Protein AF-A0A0L0UKX6-F1 (afdb_monomer)

Organism: NCBI:txid1165861

Secondary structure (DSSP, 8-state):
-----SSPPPP-PPP-PPP--------SS---SHHHHHHHHHHHHHHH---HHHHHSS-EESS--HHHHHHHHHHHHTT-S-SSGGGSS-SEE---SHHHHHHHHHHHHHHHTT--TT-TT--SHHHHHHHTT--SSS---TT-HHHHHHHHHHHHHHHHHHHH-

Mean pre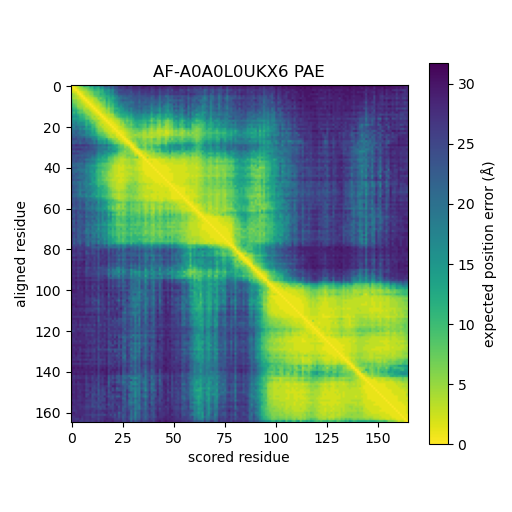dicted aligned error: 16.5 Å

pLDDT: mean 74.65, std 11.71, range [47.75, 90.94]

Sequence (165 aa):
MVNLRKNPPVIEPIEVKRPNITMLKLMIASDNSAQGMGEVFEGIMHQTGLTPAELFAPLRVFEGDLGTCMNLESLRNQRKPSGHIENSLSSIFTLLGASHILWNVAQAVYLLHYGNYLDSN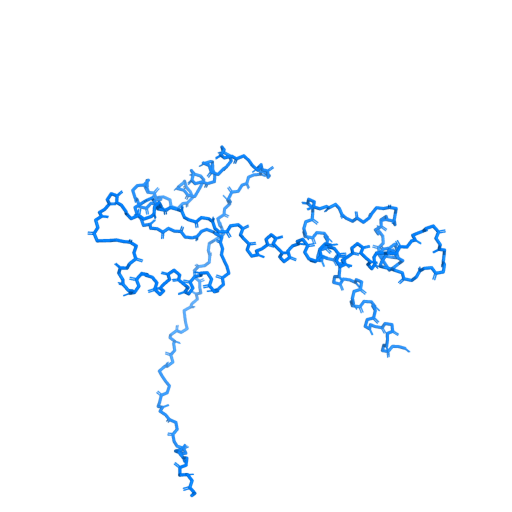DLGAWHTLHALGVPAEKPTTKKDFTLMLTNLTKSHEASILYCLL

InterPro domains:
  IPR046496 Domain of unknown function DUF6589 [PF20231] (6-164)

Radius of gyration: 23.87 Å; Cα contacts (8 Å, |Δi|>4): 101; chains: 1; bounding box: 51×65×58 Å

Foldseek 3Di:
DDDDDPDDPDDDDDPDDDDPDDDQDQDPDDDPDPVSNVVSLVSVCVVVVDDPCRQQQAQDEPDDDPVRVVVVVVCVVVVPVDPDRVRRPGSYDYDPDPCVVVLVVLVVVLVVQLWDPVDPPTPGLLVQVVVVVDHSPDDDDSVCPVVNVVSVVSSVVVVVVVVVD

Structure (mmCIF, N/CA/C/O backbone):
data_AF-A0A0L0UKX6-F1
#
_entry.id   AF-A0A0L0UKX6-F1
#
loop_
_atom_site.group_PDB
_atom_site.id
_atom_site.type_symbol
_atom_site.label_atom_id
_atom_site.label_alt_id
_atom_site.label_comp_id
_atom_site.label_asym_id
_atom_site.label_entity_id
_atom_site.label_seq_id
_atom_site.pdbx_PDB_ins_code
_atom_site.Cartn_x
_atom_site.Cartn_y
_atom_site.Cartn_z
_atom_site.occupancy
_atom_site.B_iso_or_equiv
_atom_site.auth_seq_id
_atom_site.auth_comp_id
_atom_site.auth_asym_id
_atom_site.auth_atom_id
_atom_site.pdbx_PDB_model_num
ATOM 1 N N . MET A 1 1 ? 3.041 -47.320 10.118 1.00 51.81 1 MET A N 1
ATOM 2 C CA . MET A 1 1 ? 2.342 -46.958 8.866 1.00 51.81 1 MET A CA 1
ATOM 3 C C . MET A 1 1 ? 1.108 -46.150 9.256 1.00 51.81 1 MET A C 1
ATOM 5 O O . MET A 1 1 ? 0.231 -46.699 9.907 1.00 51.81 1 MET A O 1
ATOM 9 N N . VAL A 1 2 ? 1.102 -44.833 9.019 1.00 56.09 2 VAL A N 1
ATOM 10 C CA . VAL A 1 2 ? 0.012 -43.941 9.464 1.00 56.09 2 VAL A CA 1
ATOM 11 C C . VAL A 1 2 ? -1.159 -44.065 8.490 1.00 56.09 2 VAL A C 1
ATOM 13 O O . VAL A 1 2 ? -0.984 -43.896 7.286 1.00 56.09 2 VAL A O 1
ATOM 16 N N . ASN A 1 3 ? -2.340 -44.403 9.004 1.00 72.06 3 ASN A N 1
ATOM 17 C CA . ASN A 1 3 ? -3.549 -44.595 8.206 1.00 72.06 3 ASN A CA 1
ATOM 18 C C . ASN A 1 3 ? -4.198 -43.225 7.944 1.00 72.06 3 ASN A C 1
ATOM 20 O O . ASN A 1 3 ? -4.845 -42.660 8.825 1.00 72.06 3 ASN A O 1
ATOM 24 N N . LEU A 1 4 ? -3.971 -42.653 6.760 1.00 70.75 4 LEU A N 1
ATOM 25 C CA . LEU A 1 4 ? -4.542 -41.358 6.383 1.00 70.75 4 LEU A CA 1
ATOM 26 C C . LEU A 1 4 ? -6.020 -41.519 6.004 1.00 70.75 4 LEU A C 1
ATOM 28 O O . LEU A 1 4 ? -6.381 -42.374 5.192 1.00 70.75 4 LEU A O 1
ATOM 32 N N . ARG A 1 5 ? -6.885 -40.683 6.591 1.00 79.31 5 ARG A N 1
ATOM 33 C CA . ARG A 1 5 ? -8.318 -40.636 6.265 1.00 79.31 5 ARG A CA 1
ATOM 34 C C . ARG A 1 5 ? -8.498 -40.248 4.793 1.00 79.31 5 ARG A C 1
ATOM 36 O O . ARG A 1 5 ? -8.063 -39.180 4.382 1.00 79.31 5 ARG A O 1
ATOM 43 N N . LYS A 1 6 ? -9.170 -41.112 4.024 1.00 84.25 6 LYS A N 1
ATOM 44 C CA . LYS A 1 6 ? -9.453 -40.916 2.586 1.00 84.25 6 LYS A CA 1
ATOM 45 C C . LYS A 1 6 ? -10.735 -40.131 2.300 1.00 84.25 6 LYS A C 1
ATOM 47 O O . LYS A 1 6 ? -10.939 -39.703 1.173 1.00 84.25 6 LYS A O 1
ATOM 52 N N . ASN A 1 7 ? -11.575 -39.944 3.317 1.00 84.31 7 ASN A N 1
ATOM 53 C CA . ASN A 1 7 ? -12.838 -39.225 3.201 1.00 84.31 7 ASN A CA 1
ATOM 54 C C . ASN A 1 7 ? -12.711 -37.906 3.969 1.00 84.31 7 ASN A C 1
ATOM 56 O O . ASN A 1 7 ? -12.715 -37.940 5.207 1.00 84.31 7 ASN A O 1
ATOM 60 N N . PRO A 1 8 ? -12.535 -36.768 3.277 1.00 79.31 8 PRO A N 1
ATOM 61 C CA . PRO A 1 8 ? -12.534 -35.472 3.934 1.00 79.31 8 PRO A CA 1
ATOM 62 C C . PRO A 1 8 ? -13.917 -35.195 4.553 1.00 79.31 8 PRO A C 1
ATOM 64 O O . PRO A 1 8 ? -14.924 -35.724 4.072 1.00 79.31 8 PRO A O 1
ATOM 67 N N . PRO A 1 9 ? -13.987 -34.401 5.634 1.00 82.56 9 PRO A N 1
ATOM 68 C CA . PRO A 1 9 ? -15.263 -33.927 6.155 1.00 82.56 9 PRO A CA 1
ATOM 69 C C . PRO A 1 9 ? -16.016 -33.130 5.082 1.00 82.56 9 PRO A C 1
ATOM 71 O O . PRO A 1 9 ? -15.403 -32.499 4.219 1.00 82.56 9 PRO A O 1
ATOM 74 N N . VAL A 1 10 ? -17.348 -33.174 5.140 1.00 83.19 10 VAL A N 1
ATOM 75 C CA . VAL A 1 10 ? -18.216 -32.397 4.247 1.00 83.19 10 VAL A CA 1
ATOM 76 C C . VAL A 1 10 ? -17.892 -30.914 4.426 1.00 83.19 10 VAL A C 1
ATOM 78 O O . VAL A 1 10 ? -17.899 -30.409 5.547 1.00 83.19 10 VAL A O 1
ATOM 81 N N . ILE A 1 11 ? -17.568 -30.238 3.323 1.00 81.12 11 ILE A N 1
ATOM 82 C CA . ILE A 1 11 ? -17.306 -28.799 3.311 1.00 81.12 11 ILE A CA 1
ATOM 83 C C . ILE A 1 11 ? -18.657 -28.095 3.341 1.00 81.12 11 ILE A C 1
ATOM 85 O O . ILE A 1 11 ? -19.494 -28.356 2.479 1.00 81.12 11 ILE A O 1
ATOM 89 N N . GLU A 1 12 ? -18.857 -27.211 4.311 1.00 83.69 12 GLU A N 1
ATOM 90 C CA . GLU A 1 12 ? -20.010 -26.317 4.353 1.00 83.69 12 GLU A CA 1
ATOM 91 C C . GLU A 1 12 ? -19.748 -25.156 3.375 1.00 83.69 12 GLU A C 1
ATOM 93 O O . GLU A 1 12 ? -18.848 -24.344 3.617 1.00 83.69 12 GLU A O 1
ATOM 98 N N . PRO A 1 13 ? -20.427 -25.096 2.214 1.00 76.56 13 PRO A N 1
ATOM 99 C CA . PRO A 1 13 ? -20.140 -24.078 1.216 1.00 76.56 13 PRO A CA 1
ATOM 100 C C . PRO A 1 13 ? -20.621 -22.720 1.722 1.00 76.56 13 PRO A C 1
ATOM 102 O O . PRO A 1 13 ? -21.766 -22.576 2.149 1.00 76.56 13 PRO A O 1
ATOM 105 N N . ILE A 1 14 ? -19.760 -21.709 1.638 1.00 79.62 14 ILE A N 1
ATOM 106 C CA . ILE A 1 14 ? -20.148 -20.331 1.938 1.00 79.62 14 ILE A CA 1
ATOM 107 C C . ILE A 1 14 ? -21.182 -19.888 0.896 1.00 79.62 14 ILE A C 1
ATOM 109 O O . ILE A 1 14 ? -20.964 -20.032 -0.308 1.00 79.62 14 ILE A O 1
ATOM 113 N N . GLU A 1 15 ? -22.305 -19.340 1.359 1.00 83.88 15 GLU A N 1
ATOM 114 C CA . GLU A 1 15 ? -23.347 -18.792 0.491 1.00 83.88 15 GLU A CA 1
ATOM 115 C C . GLU A 1 15 ? -22.763 -17.674 -0.391 1.00 83.88 15 GLU A C 1
ATOM 117 O O . GLU A 1 15 ? -22.264 -16.661 0.107 1.00 83.88 15 GLU A O 1
ATOM 122 N N . VAL A 1 16 ? -22.819 -17.852 -1.714 1.00 77.94 16 VAL A N 1
ATOM 123 C CA . VAL A 1 16 ? -22.292 -16.873 -2.671 1.00 77.94 16 VAL A CA 1
ATOM 124 C C . VAL A 1 16 ? -23.237 -15.676 -2.730 1.00 77.94 16 VAL A C 1
ATOM 126 O O . VAL A 1 16 ? -24.240 -15.685 -3.442 1.00 77.94 16 VAL A O 1
ATOM 129 N N . LYS A 1 17 ? -22.912 -14.620 -1.983 1.00 86.19 17 LYS A N 1
ATOM 130 C CA . LYS A 1 17 ? -23.614 -13.332 -2.045 1.00 86.19 17 LYS A CA 1
ATOM 131 C C . LYS A 1 17 ? -22.848 -12.370 -2.935 1.00 86.19 17 LYS A C 1
ATOM 133 O O . LYS A 1 17 ? -21.623 -12.287 -2.859 1.00 86.19 17 LYS A O 1
ATOM 138 N N . ARG A 1 18 ? -23.570 -11.601 -3.758 1.00 77.25 18 ARG A N 1
ATOM 139 C CA . ARG A 1 18 ? -22.968 -10.458 -4.453 1.00 77.25 18 ARG A CA 1
ATOM 140 C C . ARG A 1 18 ? -22.391 -9.519 -3.382 1.00 77.25 18 ARG A C 1
ATOM 142 O O . ARG A 1 18 ? -23.144 -9.113 -2.495 1.00 77.25 18 ARG A O 1
ATOM 149 N N . PRO A 1 19 ? -21.097 -9.170 -3.443 1.00 61.59 19 PRO A N 1
ATOM 150 C CA . PRO A 1 19 ? -20.511 -8.281 -2.456 1.00 61.59 19 PRO A CA 1
ATOM 151 C C . PRO A 1 19 ? -21.146 -6.892 -2.583 1.00 61.59 19 PRO A C 1
ATOM 153 O O . PRO A 1 19 ? -21.268 -6.351 -3.684 1.00 61.59 19 PRO A O 1
ATOM 156 N N . ASN A 1 20 ? -21.563 -6.324 -1.453 1.00 65.69 20 ASN A N 1
ATOM 157 C CA . ASN A 1 20 ? -22.009 -4.938 -1.386 1.00 65.69 20 ASN A CA 1
ATOM 158 C C . ASN A 1 20 ? -20.778 -4.042 -1.209 1.00 65.69 20 ASN A C 1
ATOM 160 O O . ASN A 1 20 ? -20.313 -3.824 -0.092 1.00 65.69 20 ASN A O 1
ATOM 164 N N . ILE A 1 21 ? -20.208 -3.600 -2.328 1.00 62.12 21 ILE A N 1
ATOM 165 C CA . ILE A 1 21 ? -19.003 -2.772 -2.353 1.00 62.12 21 ILE A CA 1
ATOM 166 C C . ILE A 1 21 ? -19.437 -1.315 -2.475 1.00 62.12 21 ILE A C 1
ATOM 168 O O . ILE A 1 21 ? -20.111 -0.942 -3.431 1.00 62.12 21 ILE A O 1
ATOM 172 N N . THR A 1 22 ? -19.029 -0.487 -1.519 1.00 63.41 22 THR A N 1
ATOM 173 C CA . THR A 1 22 ? -19.202 0.968 -1.568 1.00 63.41 22 THR A CA 1
ATOM 174 C C . THR A 1 22 ? -17.829 1.614 -1.467 1.00 63.41 22 THR A C 1
ATOM 176 O O . THR A 1 22 ? -17.055 1.287 -0.569 1.00 63.41 22 THR A O 1
ATOM 179 N N . MET A 1 23 ? -17.517 2.517 -2.395 1.00 70.31 23 MET A N 1
ATOM 180 C CA . MET A 1 23 ? -16.268 3.278 -2.379 1.00 70.31 23 MET A CA 1
ATOM 181 C C . MET A 1 23 ? -16.479 4.556 -1.572 1.00 70.31 23 MET A C 1
ATOM 183 O O . MET A 1 23 ? -17.287 5.399 -1.956 1.00 70.31 23 MET A O 1
ATOM 187 N N . LEU A 1 24 ? -15.757 4.696 -0.461 1.00 69.25 24 LEU A N 1
ATOM 188 C CA . LEU A 1 24 ? -15.782 5.910 0.351 1.00 69.25 24 LEU A CA 1
ATOM 189 C C . LEU A 1 24 ? -14.773 6.916 -0.195 1.00 69.25 24 LEU A C 1
ATOM 191 O O . LEU A 1 24 ? -13.594 6.607 -0.373 1.00 69.25 24 LEU A O 1
ATOM 195 N N . LYS A 1 25 ? -15.225 8.145 -0.430 1.00 72.00 25 LYS A N 1
ATOM 196 C CA . LYS A 1 25 ? -14.345 9.257 -0.773 1.00 72.00 25 LYS A CA 1
ATOM 197 C C . LYS A 1 25 ? -13.718 9.795 0.510 1.00 72.00 25 LYS A C 1
ATOM 199 O O . LYS A 1 25 ? -14.376 10.515 1.253 1.00 72.00 25 LYS A O 1
ATOM 204 N N . LEU A 1 26 ? -12.469 9.420 0.778 1.00 68.25 26 LEU A N 1
ATOM 205 C CA . LEU A 1 26 ? -11.789 9.788 2.024 1.00 68.25 26 LEU A CA 1
ATOM 206 C C . LEU A 1 26 ? -11.212 11.209 1.987 1.00 68.25 26 LEU A C 1
ATOM 208 O O . LEU A 1 26 ? -11.302 11.918 2.977 1.00 68.25 26 LEU A O 1
ATOM 212 N N . MET A 1 27 ? -10.658 11.649 0.852 1.00 66.06 27 MET A N 1
ATOM 213 C CA . MET A 1 27 ? -10.027 12.970 0.717 1.00 66.06 27 MET A CA 1
ATOM 214 C C . MET A 1 27 ? -10.295 13.583 -0.662 1.00 66.06 27 MET A C 1
ATOM 216 O O . MET A 1 27 ? -10.557 12.870 -1.634 1.00 66.06 27 MET A O 1
ATOM 220 N N . ILE A 1 28 ? -10.220 14.915 -0.753 1.00 64.69 28 ILE A N 1
ATOM 221 C CA . ILE A 1 28 ? -10.239 15.659 -2.028 1.00 64.69 28 ILE A CA 1
ATOM 222 C C . ILE A 1 28 ? -8.808 15.948 -2.506 1.00 64.69 28 ILE A C 1
ATOM 224 O O . ILE A 1 28 ? -8.529 15.829 -3.697 1.00 64.69 28 ILE A O 1
ATOM 228 N N . ALA A 1 29 ? -7.903 16.282 -1.584 1.00 61.84 29 ALA A N 1
ATOM 229 C CA . ALA A 1 29 ? -6.481 16.506 -1.829 1.00 61.84 29 ALA A CA 1
ATOM 230 C C . ALA A 1 29 ? -5.666 15.941 -0.657 1.00 61.84 29 ALA A C 1
ATOM 232 O O . ALA A 1 29 ? -6.150 15.933 0.471 1.00 61.84 29 ALA A O 1
ATOM 233 N N . SER A 1 30 ? -4.450 15.455 -0.922 1.00 56.72 30 SER A N 1
ATOM 234 C CA . SER A 1 30 ? -3.575 14.895 0.115 1.00 56.72 30 SER A CA 1
ATOM 235 C C . SER A 1 30 ? -3.017 16.008 1.000 1.00 56.72 30 SER A C 1
ATOM 237 O O . SER A 1 30 ? -2.269 16.860 0.525 1.00 56.72 30 SER A O 1
ATOM 239 N N . ASP A 1 31 ? -3.317 15.941 2.290 1.00 61.78 31 ASP A N 1
ATOM 240 C CA . ASP A 1 31 ? -2.680 16.728 3.339 1.00 61.78 31 ASP A CA 1
ATOM 241 C C . ASP A 1 31 ? -2.227 15.768 4.448 1.00 61.78 31 ASP A C 1
ATOM 243 O O . ASP A 1 31 ? -2.975 14.882 4.854 1.00 61.78 31 ASP A O 1
ATOM 247 N N . ASN A 1 32 ? -0.988 15.919 4.914 1.00 64.25 32 ASN A N 1
ATOM 248 C CA . ASN A 1 32 ? -0.402 15.076 5.963 1.00 64.25 32 ASN A CA 1
ATOM 249 C C . ASN A 1 32 ? -0.619 15.686 7.360 1.00 64.25 32 ASN A C 1
ATOM 251 O O . ASN A 1 32 ? 0.158 15.430 8.284 1.00 64.25 32 ASN A O 1
ATOM 255 N N . SER A 1 33 ? -1.627 16.546 7.506 1.00 67.81 33 SER A N 1
ATOM 256 C CA . SER A 1 33 ? -1.956 17.212 8.758 1.00 67.81 33 SER A CA 1
ATOM 257 C C . SER A 1 33 ? -2.932 16.390 9.603 1.00 67.81 33 SER A C 1
ATOM 259 O O . SER A 1 33 ? -3.766 15.634 9.102 1.00 67.81 33 SER A O 1
ATOM 261 N N . ALA A 1 34 ? -2.869 16.584 10.922 1.00 62.62 34 ALA A N 1
ATOM 262 C CA . ALA A 1 34 ? -3.862 16.029 11.840 1.00 62.62 34 ALA A CA 1
ATOM 263 C C . ALA A 1 34 ? -5.276 16.586 11.574 1.00 62.62 34 ALA A C 1
ATOM 265 O O . ALA A 1 34 ? -6.264 15.906 11.844 1.00 62.62 34 ALA A O 1
ATOM 266 N N . GLN A 1 35 ? -5.371 17.796 11.012 1.00 70.69 35 GLN A N 1
ATOM 267 C CA . GLN A 1 35 ? -6.634 18.411 10.608 1.00 70.69 35 GLN A CA 1
ATOM 268 C C . GLN A 1 35 ? -7.280 17.648 9.441 1.00 70.69 35 GLN A C 1
ATOM 270 O O . GLN A 1 35 ? -8.471 17.347 9.504 1.00 70.69 35 GLN A O 1
ATOM 275 N N . GLY A 1 36 ? -6.489 17.230 8.446 1.00 72.62 36 GLY A N 1
ATOM 276 C CA . GLY A 1 36 ? -6.973 16.440 7.309 1.00 72.62 36 GLY A CA 1
ATOM 277 C C . GLY A 1 36 ? -7.596 15.100 7.717 1.00 72.62 36 GLY A C 1
ATOM 278 O O . GLY A 1 36 ? -8.573 14.663 7.117 1.00 72.62 36 GLY A O 1
ATOM 279 N N . MET A 1 37 ? -7.109 14.471 8.792 1.00 73.38 37 MET A N 1
ATOM 280 C CA . MET A 1 37 ? -7.726 13.249 9.329 1.00 73.38 37 MET A CA 1
ATOM 281 C C . MET A 1 37 ? -9.108 13.497 9.949 1.00 73.38 37 MET A C 1
ATOM 283 O O . MET A 1 37 ? -9.990 12.648 9.826 1.00 73.38 37 MET A O 1
ATOM 287 N N . GLY A 1 38 ? -9.320 14.653 10.585 1.00 77.94 38 GLY A N 1
ATOM 288 C CA . GLY A 1 38 ? -10.641 15.047 11.083 1.00 77.94 38 GLY A CA 1
ATOM 289 C C . GLY A 1 38 ? -11.658 15.178 9.948 1.00 77.94 38 GLY A C 1
ATOM 290 O O . GLY A 1 38 ? -12.745 14.607 10.021 1.00 77.94 38 GLY A O 1
ATOM 291 N N . GLU A 1 39 ? -11.258 15.831 8.856 1.00 80.50 39 GLU A N 1
ATOM 292 C CA . GLU A 1 39 ? -12.080 16.008 7.650 1.00 80.50 39 GLU A CA 1
ATOM 293 C C . GLU A 1 39 ? -12.419 14.667 6.973 1.00 80.50 39 GLU A C 1
ATOM 295 O O . GLU A 1 39 ? -13.544 14.469 6.507 1.00 80.50 39 GLU A O 1
ATOM 300 N N . VAL A 1 40 ? -11.486 13.705 6.974 1.00 81.50 40 VAL A N 1
ATOM 301 C CA . VAL A 1 40 ? -11.735 12.329 6.503 1.00 81.50 40 VAL A CA 1
ATOM 302 C C . VAL A 1 40 ? -12.846 11.666 7.322 1.00 81.50 40 VAL A C 1
ATOM 304 O O . VAL A 1 40 ? -13.762 11.068 6.751 1.00 81.50 40 VAL A O 1
ATOM 307 N N . PHE A 1 41 ? -12.796 11.764 8.655 1.00 84.00 41 PHE A N 1
ATOM 308 C CA . PHE A 1 41 ? -13.811 11.157 9.520 1.00 84.00 41 PHE A CA 1
ATOM 309 C C . PHE A 1 41 ? -15.178 11.822 9.363 1.00 84.00 41 PHE A C 1
ATOM 311 O O . PHE A 1 41 ? -16.185 11.116 9.278 1.00 84.00 41 PHE A O 1
ATOM 318 N N . GLU A 1 42 ? -15.226 13.148 9.245 1.00 85.88 42 GLU A N 1
ATOM 319 C CA . GLU A 1 42 ? -16.459 13.870 8.917 1.00 85.88 42 GLU A CA 1
ATOM 320 C C . GLU A 1 42 ? -17.027 13.439 7.560 1.00 85.88 42 GLU A C 1
ATOM 322 O O . GLU A 1 42 ? -18.222 13.150 7.449 1.00 85.88 42 GLU A O 1
ATOM 327 N N . GLY A 1 43 ? -16.171 13.292 6.547 1.00 85.56 43 GLY A N 1
ATOM 328 C CA . GLY A 1 43 ? -16.553 12.792 5.229 1.00 85.56 43 GLY A CA 1
ATOM 329 C C . GLY A 1 43 ? -17.121 11.372 5.268 1.00 85.56 43 GLY A C 1
ATOM 330 O O . GLY A 1 43 ? -18.102 11.086 4.575 1.00 85.56 43 GLY A O 1
ATOM 331 N N . ILE A 1 44 ? -16.553 10.481 6.087 1.00 86.56 44 ILE A N 1
ATOM 332 C CA . ILE A 1 44 ? -17.079 9.124 6.293 1.00 86.56 44 ILE A CA 1
ATOM 333 C C . ILE A 1 44 ? -18.453 9.181 6.957 1.00 86.56 44 ILE A C 1
ATOM 335 O O . ILE A 1 44 ? -19.374 8.526 6.466 1.00 86.56 44 ILE A O 1
ATOM 339 N N . MET A 1 45 ? -18.621 9.955 8.035 1.00 88.69 45 MET A N 1
ATOM 340 C CA . MET A 1 45 ? -19.922 10.102 8.704 1.00 88.69 45 MET A CA 1
ATOM 341 C C . MET A 1 45 ? -20.983 10.614 7.729 1.00 88.69 45 MET A C 1
ATOM 343 O O . MET A 1 45 ? -22.061 10.033 7.639 1.00 88.69 45 MET A O 1
ATOM 347 N N . HIS A 1 46 ? -20.654 11.626 6.921 1.00 89.00 46 HIS A N 1
ATOM 348 C CA . HIS A 1 46 ? -21.577 12.183 5.935 1.00 89.00 46 HIS A CA 1
ATOM 349 C C . HIS A 1 46 ? -21.991 11.167 4.859 1.00 89.00 46 HIS A C 1
ATOM 351 O O . HIS A 1 46 ? -23.161 11.091 4.495 1.00 89.00 46 HIS A O 1
ATOM 357 N N . GLN A 1 47 ? -21.048 10.358 4.366 1.00 86.62 47 GLN A N 1
ATOM 358 C CA . GLN A 1 47 ? -21.315 9.364 3.318 1.00 86.62 47 GLN A CA 1
ATOM 359 C C . GLN A 1 47 ? -22.039 8.116 3.831 1.00 86.62 47 GLN A C 1
ATOM 361 O O . GLN A 1 47 ? -22.777 7.483 3.081 1.00 86.62 47 GLN A O 1
ATOM 366 N N . TH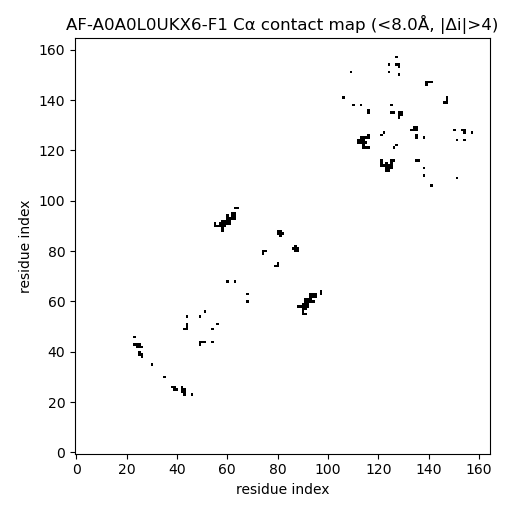R A 1 48 ? -21.810 7.739 5.088 1.00 86.44 48 THR A N 1
ATOM 367 C CA . THR A 1 48 ? -22.369 6.516 5.684 1.00 86.44 48 THR A CA 1
ATOM 368 C C . THR A 1 48 ? -23.636 6.766 6.497 1.00 86.44 48 THR A C 1
ATOM 370 O O . THR A 1 48 ? -24.357 5.817 6.795 1.00 86.44 48 THR A O 1
ATOM 373 N N . GLY A 1 49 ? -23.906 8.021 6.866 1.00 89.88 49 GLY A N 1
ATOM 374 C CA . GLY A 1 49 ? -24.973 8.387 7.794 1.00 89.88 49 GLY A CA 1
ATOM 375 C C . GLY A 1 49 ? -24.693 7.993 9.248 1.00 89.88 49 GLY A C 1
ATOM 376 O O . GLY A 1 49 ? -25.601 8.073 10.070 1.00 89.88 49 GLY A O 1
ATOM 377 N N . LEU A 1 50 ? -23.467 7.560 9.572 1.00 87.94 50 LEU A N 1
ATOM 378 C CA . LEU A 1 50 ? -23.092 7.172 10.931 1.00 87.94 50 LEU A CA 1
ATOM 379 C C . LEU A 1 50 ? -23.037 8.393 11.850 1.00 87.94 50 LEU A C 1
ATOM 381 O O . LEU A 1 50 ? -22.459 9.429 11.516 1.00 87.94 50 LEU A O 1
ATOM 385 N N . THR A 1 51 ? -23.574 8.237 13.052 1.00 89.31 51 THR A N 1
ATOM 386 C CA . THR A 1 51 ? -23.402 9.195 14.141 1.00 89.31 51 THR A CA 1
ATOM 387 C C . THR A 1 51 ? -21.973 9.138 14.703 1.00 89.31 51 THR A C 1
ATOM 389 O O . THR A 1 51 ? -21.292 8.112 14.582 1.00 89.31 51 THR A O 1
ATOM 392 N N . PRO A 1 52 ? -21.510 10.190 15.405 1.00 83.56 52 PRO A N 1
ATOM 393 C CA . PRO A 1 52 ? -20.211 10.163 16.075 1.00 83.56 52 PRO A CA 1
ATOM 394 C C . PRO A 1 52 ? -20.075 8.986 17.048 1.00 83.56 52 PRO A C 1
ATOM 396 O O . PRO A 1 52 ? -19.032 8.343 17.099 1.00 83.56 52 PRO A O 1
ATOM 399 N N . ALA A 1 53 ? -21.138 8.651 17.783 1.00 82.25 53 ALA A N 1
ATOM 400 C CA . ALA A 1 53 ? -21.123 7.510 18.691 1.00 82.25 53 ALA A CA 1
ATOM 401 C C . ALA A 1 53 ? -20.923 6.186 17.935 1.00 82.25 53 ALA A C 1
ATOM 403 O O . ALA A 1 53 ? -20.112 5.363 18.344 1.00 82.25 53 ALA A O 1
ATOM 404 N N . GLU A 1 54 ? -21.594 5.985 16.802 1.00 82.12 54 GLU A N 1
ATOM 405 C CA . GLU A 1 54 ? -21.428 4.763 16.006 1.00 82.12 54 GLU A CA 1
ATOM 406 C C . GLU A 1 54 ? -20.039 4.665 15.365 1.00 82.12 54 GLU A C 1
ATOM 408 O O . GLU A 1 54 ? -19.486 3.566 15.240 1.00 82.12 54 GLU A O 1
ATOM 413 N N . LEU A 1 55 ? -19.449 5.795 14.967 1.00 81.75 55 LEU A N 1
ATOM 414 C CA . LEU A 1 55 ? -18.110 5.813 14.388 1.00 81.75 55 LEU A CA 1
ATOM 415 C C . LEU A 1 55 ? -17.021 5.615 15.454 1.00 81.75 55 LEU A C 1
ATOM 417 O O . LEU A 1 55 ? -16.153 4.763 15.260 1.00 81.75 55 LEU A O 1
ATOM 421 N N . PHE A 1 56 ? -17.088 6.351 16.566 1.00 79.69 56 PHE A N 1
ATOM 422 C CA . PHE A 1 56 ? -16.022 6.462 17.568 1.00 79.69 56 PHE A CA 1
ATOM 423 C C . PHE A 1 56 ? -16.223 5.610 18.831 1.00 79.69 56 PHE A C 1
ATOM 425 O O . PHE A 1 56 ? -15.341 5.610 19.681 1.00 79.69 56 PHE A O 1
ATOM 432 N N . ALA A 1 57 ? -17.338 4.899 19.021 1.00 72.12 57 ALA A N 1
ATOM 433 C CA . ALA A 1 57 ? -17.460 3.955 20.140 1.00 72.12 57 ALA A CA 1
ATOM 434 C C . ALA A 1 57 ? -16.636 2.662 19.947 1.00 72.12 57 ALA A C 1
ATOM 436 O O . ALA A 1 57 ? -15.980 2.236 20.900 1.00 72.12 57 ALA A O 1
ATOM 437 N N . PRO A 1 58 ? -16.629 2.006 18.767 1.00 71.62 58 PRO A N 1
ATOM 438 C CA . PRO A 1 58 ? -15.796 0.825 18.556 1.00 71.62 58 PRO A CA 1
ATOM 439 C C . PRO A 1 58 ? -14.357 1.203 18.17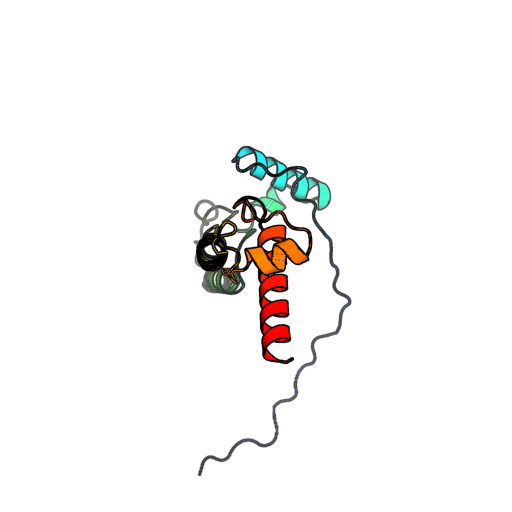8 1.00 71.62 58 PRO A C 1
ATOM 441 O O . PRO A 1 58 ? -14.143 2.150 17.431 1.00 71.62 58 PRO A O 1
ATOM 444 N N . LEU A 1 59 ? -13.375 0.399 18.611 1.00 72.00 59 LEU A N 1
ATOM 445 C CA . LEU A 1 59 ? -11.988 0.491 18.138 1.00 72.00 59 LEU A CA 1
ATOM 446 C C . LEU A 1 59 ? -11.902 0.111 16.656 1.00 72.00 59 LEU A C 1
ATOM 448 O O . LEU A 1 59 ? -12.115 -1.055 16.326 1.00 72.00 59 LEU A O 1
ATOM 452 N N . ARG A 1 60 ? -11.583 1.050 15.764 1.00 71.50 60 ARG A N 1
ATOM 453 C CA . ARG A 1 60 ? -11.457 0.821 14.315 1.00 71.50 60 ARG A CA 1
ATOM 454 C C . ARG A 1 60 ? -10.004 0.917 13.851 1.00 71.50 60 ARG A C 1
ATOM 456 O O . ARG A 1 60 ? -9.252 1.773 14.312 1.00 71.50 60 ARG A O 1
ATOM 463 N N . VAL A 1 61 ? -9.644 0.056 12.899 1.00 73.38 61 VAL A N 1
ATOM 464 C CA . VAL A 1 61 ? -8.373 0.115 12.163 1.00 73.38 61 VAL A CA 1
ATOM 465 C C . VAL A 1 61 ? -8.675 0.619 10.760 1.00 73.38 61 VAL A C 1
ATOM 467 O O . VAL A 1 61 ? -9.451 0.000 10.037 1.00 73.38 61 VAL A O 1
ATOM 470 N N . PHE A 1 62 ? -8.095 1.764 10.410 1.00 70.69 62 PHE A N 1
ATOM 471 C CA . PHE A 1 62 ? -8.259 2.398 9.096 1.00 70.69 62 PHE A CA 1
ATOM 472 C C . PHE A 1 62 ? -7.095 2.109 8.147 1.00 70.69 62 PHE A C 1
ATOM 474 O O . PHE A 1 62 ? -7.271 2.141 6.934 1.00 70.69 62 PHE A O 1
ATOM 481 N N . GLU A 1 63 ? -5.928 1.783 8.698 1.00 70.50 63 GLU A N 1
ATOM 482 C CA . GLU A 1 63 ? -4.751 1.378 7.943 1.00 70.50 63 GLU A CA 1
ATOM 483 C C . GLU A 1 63 ? -4.078 0.217 8.676 1.00 70.50 63 GLU A C 1
ATOM 485 O O . GLU A 1 63 ? -3.781 0.306 9.870 1.00 70.50 63 GLU A O 1
ATOM 490 N N . GLY A 1 64 ? -3.891 -0.889 7.963 1.00 66.81 64 GLY A N 1
ATOM 491 C CA . GLY A 1 64 ? -3.305 -2.115 8.481 1.00 66.81 64 GLY A CA 1
ATOM 492 C C . GLY A 1 64 ? -3.306 -3.199 7.410 1.00 66.81 64 GLY A C 1
ATOM 493 O O . GLY A 1 64 ? -4.178 -3.232 6.543 1.00 66.81 64 GLY A O 1
ATOM 494 N N . ASP A 1 65 ? -2.314 -4.079 7.455 1.00 67.56 65 ASP A N 1
ATOM 495 C CA . ASP A 1 65 ? -2.303 -5.292 6.641 1.00 67.56 65 ASP A CA 1
ATOM 496 C C . ASP A 1 65 ? -3.139 -6.409 7.295 1.00 67.56 65 ASP A C 1
ATOM 498 O O . ASP A 1 65 ? -3.681 -6.267 8.396 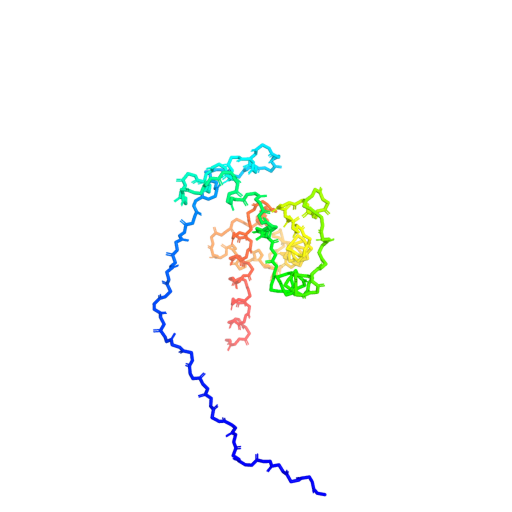1.00 67.56 65 ASP A O 1
ATOM 502 N N . LEU A 1 66 ? -3.243 -7.557 6.619 1.00 63.06 66 LEU A N 1
ATOM 503 C CA . LEU A 1 66 ? -3.969 -8.712 7.150 1.00 63.06 66 LEU A CA 1
ATOM 504 C C . LEU A 1 66 ? -3.439 -9.138 8.532 1.00 63.06 66 LEU A C 1
ATOM 506 O O . LEU A 1 66 ? -4.232 -9.468 9.411 1.00 63.06 66 LEU A O 1
ATOM 510 N N . GLY A 1 67 ? -2.122 -9.091 8.752 1.00 67.88 67 GLY A N 1
ATOM 511 C CA . GLY A 1 67 ? -1.511 -9.422 10.043 1.00 67.88 67 GLY A CA 1
ATOM 512 C C . GLY A 1 67 ? -1.946 -8.472 11.160 1.00 67.88 67 GLY A C 1
ATOM 513 O O . GLY A 1 67 ? -2.252 -8.908 12.269 1.00 67.88 67 GLY A O 1
ATOM 514 N N . THR A 1 68 ? -2.062 -7.184 10.847 1.00 70.31 68 THR A N 1
ATOM 515 C CA . THR A 1 68 ? -2.569 -6.147 11.751 1.00 70.31 68 THR A CA 1
ATOM 516 C C . THR A 1 68 ? -4.011 -6.432 12.162 1.00 70.31 68 THR A C 1
ATOM 518 O O . THR A 1 68 ? -4.321 -6.444 13.356 1.00 70.31 68 THR A O 1
ATOM 521 N N . CYS A 1 69 ? -4.876 -6.745 11.194 1.00 67.81 69 CYS A N 1
ATOM 522 C CA . CYS A 1 69 ? -6.262 -7.126 11.460 1.00 67.81 69 CYS A CA 1
ATOM 523 C C . CYS A 1 69 ? -6.346 -8.392 12.327 1.00 67.81 69 CYS A C 1
ATOM 525 O O . CYS A 1 69 ? -7.087 -8.412 13.307 1.00 67.81 69 CYS A O 1
ATOM 527 N N . MET A 1 70 ? -5.544 -9.419 12.027 1.00 69.25 70 MET A N 1
ATOM 528 C CA . MET A 1 70 ? -5.520 -10.674 12.790 1.00 69.25 70 MET A CA 1
ATOM 529 C C . MET A 1 70 ? -5.037 -10.481 14.233 1.00 69.25 70 MET A C 1
ATOM 531 O O . MET A 1 70 ? -5.584 -11.090 15.153 1.00 69.25 70 MET A O 1
ATOM 535 N N . ASN A 1 71 ? -4.051 -9.610 14.457 1.00 70.62 71 ASN A N 1
ATOM 536 C CA . ASN A 1 71 ? -3.577 -9.277 15.799 1.00 70.62 71 ASN A CA 1
ATOM 537 C C . ASN A 1 71 ? -4.650 -8.541 16.607 1.00 70.62 71 ASN A C 1
ATOM 539 O O . ASN A 1 71 ? -4.882 -8.881 17.768 1.00 70.62 71 ASN A O 1
ATOM 543 N N . LEU A 1 72 ? -5.344 -7.579 15.994 1.00 73.12 72 LEU A N 1
ATOM 544 C CA . LEU A 1 72 ? -6.438 -6.867 16.651 1.00 73.12 72 LEU A CA 1
ATOM 545 C C . LEU A 1 72 ? -7.609 -7.800 16.977 1.00 73.12 72 LEU A C 1
ATOM 547 O O . LEU A 1 72 ? -8.137 -7.758 18.086 1.00 73.12 72 LEU A O 1
ATOM 551 N N . GLU A 1 73 ? -7.997 -8.664 16.041 1.00 71.44 73 GLU A N 1
ATOM 552 C CA . GLU A 1 73 ? -9.043 -9.663 16.269 1.00 71.44 73 GLU A CA 1
ATOM 553 C C . GLU A 1 73 ? -8.647 -10.655 17.367 1.00 71.44 73 GLU A C 1
ATOM 555 O O . GLU A 1 73 ? -9.462 -10.993 18.223 1.00 71.44 73 GLU A O 1
ATOM 560 N N . SER A 1 74 ? -7.379 -11.067 17.435 1.00 67.50 74 SER A N 1
ATOM 561 C CA . SER A 1 74 ? -6.867 -11.883 18.544 1.00 67.50 74 SER A CA 1
ATOM 562 C C . SER A 1 74 ? -7.012 -11.171 19.896 1.00 67.50 74 SER A C 1
ATOM 564 O O . SER A 1 74 ? -7.501 -11.765 20.858 1.00 67.50 74 SER A O 1
ATOM 566 N N . LEU A 1 75 ? -6.672 -9.880 19.969 1.00 70.69 75 LEU A N 1
ATOM 567 C CA . LEU A 1 75 ? -6.837 -9.053 21.171 1.00 70.69 75 LEU A CA 1
ATOM 568 C C . LEU A 1 75 ? -8.316 -8.874 21.564 1.00 70.69 75 LEU A C 1
ATOM 570 O O . LEU A 1 75 ? -8.669 -9.009 22.741 1.00 70.69 75 LEU A O 1
ATOM 574 N N . ARG A 1 76 ? -9.202 -8.649 20.584 1.00 68.62 76 ARG A N 1
ATOM 575 C CA . ARG A 1 76 ? -10.663 -8.587 20.776 1.00 68.62 76 ARG A CA 1
ATOM 576 C C . ARG A 1 76 ? -11.217 -9.901 21.319 1.00 68.62 76 ARG A C 1
ATOM 578 O O . ARG A 1 76 ? -11.950 -9.887 22.306 1.00 68.62 76 ARG A O 1
ATOM 585 N N . ASN A 1 77 ? -10.818 -11.028 20.735 1.00 67.25 77 ASN A N 1
ATOM 586 C CA . ASN A 1 77 ? -11.240 -12.367 21.156 1.00 67.25 77 ASN A CA 1
ATOM 587 C C . ASN A 1 77 ? -10.761 -12.710 22.571 1.00 67.25 77 ASN A C 1
ATOM 589 O O . ASN A 1 77 ? -11.480 -13.349 23.338 1.00 67.25 77 ASN A O 1
ATOM 593 N N . GLN A 1 78 ? -9.583 -12.222 22.959 1.00 65.25 78 GLN A N 1
ATOM 594 C CA . GLN A 1 78 ? -9.077 -12.319 24.330 1.00 65.25 78 GLN A CA 1
ATOM 595 C C . GLN A 1 78 ? -9.790 -11.373 25.312 1.00 65.25 78 GLN A C 1
ATOM 597 O O . GLN A 1 78 ? -9.496 -11.411 26.507 1.00 65.25 78 GLN A O 1
ATOM 602 N N . ARG A 1 79 ? -10.715 -10.522 24.834 1.00 62.19 79 ARG A N 1
ATOM 603 C CA . ARG A 1 79 ? -11.354 -9.427 25.588 1.00 62.19 79 ARG A CA 1
ATOM 604 C C . ARG A 1 79 ? -10.330 -8.486 26.232 1.00 62.19 79 ARG A C 1
ATOM 606 O O . ARG A 1 79 ? -10.567 -7.933 27.304 1.00 62.19 79 ARG A O 1
ATOM 613 N N . LYS A 1 80 ? -9.176 -8.322 25.581 1.00 57.94 80 LYS A N 1
ATOM 614 C CA . LYS A 1 80 ? -8.080 -7.451 26.009 1.00 57.94 80 LYS A CA 1
ATOM 615 C C . LYS A 1 80 ? -7.883 -6.350 24.971 1.00 57.94 80 LYS A C 1
ATOM 617 O O . LYS A 1 80 ? -7.074 -6.492 24.060 1.00 57.94 80 LYS A O 1
ATOM 622 N N . PRO A 1 81 ? -8.635 -5.250 25.106 1.00 55.62 81 PRO A N 1
ATOM 623 C CA . PRO A 1 81 ? -7.936 -3.995 25.398 1.00 55.62 81 PRO A CA 1
ATOM 624 C C . PRO A 1 81 ? -8.134 -3.560 26.857 1.00 55.62 81 PRO A C 1
ATOM 626 O O . PRO A 1 81 ? -7.153 -3.232 27.511 1.00 55.62 81 PRO A O 1
ATOM 629 N N . SER A 1 82 ? -9.361 -3.646 27.393 1.00 49.53 82 SER A N 1
ATOM 630 C CA . SER A 1 82 ? -9.708 -3.661 28.830 1.00 49.53 82 SER A CA 1
ATOM 631 C C . SER A 1 82 ? -11.226 -3.894 29.016 1.00 49.53 82 SER A C 1
ATOM 633 O O . SER A 1 82 ? -11.985 -3.828 28.051 1.00 49.53 82 SER A O 1
ATOM 635 N N . GLY A 1 83 ? -11.674 -4.194 30.246 1.00 55.12 83 GLY A N 1
ATOM 636 C CA . GLY A 1 83 ? -13.091 -4.389 30.614 1.00 55.12 83 GLY A CA 1
ATOM 637 C C . GLY A 1 83 ? -13.823 -3.127 31.099 1.00 55.12 83 GLY A C 1
ATOM 638 O O . GLY A 1 83 ? -14.931 -3.241 31.616 1.00 55.12 83 GLY A O 1
ATOM 639 N N . HIS A 1 84 ? -13.208 -1.948 30.961 1.00 56.97 84 HIS A N 1
ATOM 640 C CA . HIS A 1 84 ? -13.745 -0.652 31.391 1.00 56.97 84 HIS A CA 1
ATOM 641 C C . HIS A 1 84 ? -13.775 0.324 30.205 1.00 56.97 84 HIS A C 1
ATOM 643 O O . HIS A 1 84 ? -12.812 0.409 29.442 1.00 56.97 84 HIS A O 1
ATOM 649 N N . ILE A 1 85 ? -14.891 1.037 30.037 1.00 47.75 85 ILE A N 1
ATOM 650 C CA . ILE A 1 85 ? -15.243 1.799 28.822 1.00 47.75 85 ILE A CA 1
ATOM 651 C C . ILE A 1 85 ? -14.296 2.982 28.572 1.00 47.75 85 ILE A C 1
ATOM 653 O O . ILE A 1 85 ? -13.974 3.289 27.430 1.00 47.75 85 ILE A O 1
ATOM 657 N N . GLU A 1 86 ? -13.805 3.601 29.636 1.00 52.53 86 GLU A N 1
ATOM 658 C CA . GLU A 1 86 ? -12.950 4.786 29.624 1.00 52.53 86 GLU A CA 1
ATOM 659 C C . GLU A 1 86 ? -11.467 4.500 29.322 1.00 52.53 86 GLU A C 1
ATOM 661 O O . GLU A 1 86 ? -10.737 5.410 28.941 1.00 52.53 86 GLU A O 1
ATOM 666 N N . ASN A 1 87 ? -11.023 3.243 29.449 1.00 48.25 87 ASN A N 1
ATOM 667 C CA . ASN A 1 87 ? -9.621 2.824 29.291 1.00 48.25 87 ASN A CA 1
ATOM 668 C C . ASN A 1 87 ? -9.414 1.846 28.124 1.00 48.25 87 ASN A C 1
ATOM 670 O O . ASN A 1 87 ? -8.365 1.205 28.011 1.00 48.25 87 ASN A O 1
ATOM 674 N N . SER A 1 88 ? -10.423 1.658 27.276 1.00 52.56 88 SER A N 1
ATOM 675 C CA . SER A 1 88 ? -10.242 0.930 26.023 1.00 52.56 88 SER A CA 1
ATOM 676 C C . SER A 1 88 ? -9.362 1.789 25.119 1.00 52.56 8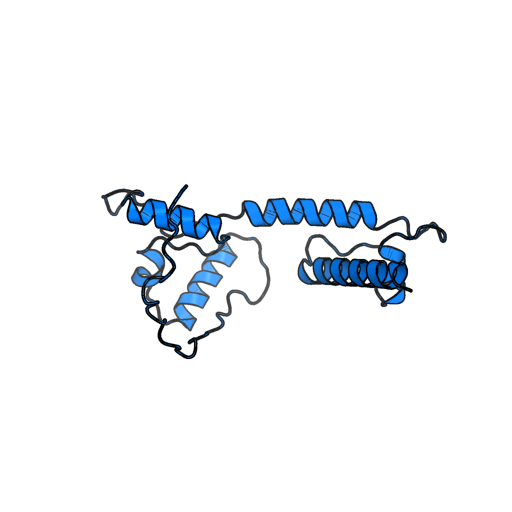8 SER A C 1
ATOM 678 O O . SER A 1 88 ? -9.664 2.964 24.923 1.00 52.56 88 SER A O 1
ATOM 680 N N . LEU A 1 89 ? -8.244 1.244 24.629 1.00 48.12 89 LEU A N 1
ATOM 681 C CA . LEU A 1 89 ? -7.303 1.960 23.763 1.00 48.12 89 LEU A CA 1
ATOM 682 C C . LEU A 1 89 ? -8.062 2.672 22.636 1.00 48.12 89 LEU A C 1
ATOM 684 O O . LEU A 1 89 ? -8.552 2.004 21.731 1.00 48.12 89 LEU A O 1
ATOM 688 N N . SER A 1 90 ? -8.166 4.003 22.757 1.00 51.47 90 SER A N 1
ATOM 689 C CA . SER A 1 90 ? -8.387 5.007 21.707 1.00 51.47 90 SER A CA 1
ATOM 690 C C . SER A 1 90 ? -9.091 4.456 20.470 1.00 51.47 90 SER A C 1
ATOM 692 O O . SER A 1 90 ? -8.446 3.858 19.613 1.00 51.47 90 SER A O 1
ATOM 694 N N . SER A 1 91 ? -10.400 4.684 20.376 1.00 51.53 91 SER A N 1
ATOM 695 C CA . SER A 1 91 ? -11.351 4.124 19.407 1.00 51.53 91 SER A CA 1
ATOM 696 C C . SER A 1 91 ? -10.982 4.189 17.919 1.00 51.53 91 SER A C 1
ATOM 698 O O . SER A 1 91 ? -11.648 3.581 17.083 1.00 51.53 91 SER A O 1
ATOM 700 N N . ILE A 1 92 ? -9.887 4.847 17.563 1.00 53.94 92 ILE A N 1
ATOM 701 C CA . ILE A 1 92 ? -9.261 4.751 16.253 1.00 53.94 92 ILE A CA 1
ATOM 702 C C . ILE A 1 92 ? -7.765 4.504 16.451 1.00 53.94 92 ILE A C 1
ATOM 704 O O . ILE A 1 92 ? -7.070 5.307 17.072 1.00 53.94 92 ILE A O 1
ATOM 708 N N . PHE A 1 93 ? -7.271 3.394 15.902 1.00 54.84 93 PHE A N 1
ATOM 709 C CA . PHE A 1 93 ? -5.860 3.023 15.934 1.00 54.84 93 PHE A CA 1
ATOM 710 C C . PHE A 1 93 ? -5.324 2.926 14.505 1.00 54.84 93 PHE A C 1
ATOM 712 O O . PHE A 1 93 ? -5.676 2.023 13.745 1.00 54.84 93 PHE A O 1
ATOM 719 N N . THR A 1 94 ? -4.492 3.896 14.130 1.00 53.44 94 THR A N 1
ATOM 720 C CA . THR A 1 94 ? -3.814 3.967 12.830 1.00 53.44 94 THR A CA 1
ATOM 721 C C . THR A 1 94 ? -2.381 3.458 12.974 1.00 53.44 94 THR A C 1
ATOM 723 O O . THR A 1 94 ? -1.555 4.106 13.619 1.00 53.44 94 THR A O 1
ATOM 726 N N . LEU A 1 95 ? -2.070 2.302 12.382 1.00 55.53 95 LEU A N 1
ATOM 727 C CA . LEU A 1 95 ? -0.725 1.716 12.370 1.00 55.53 95 LEU A CA 1
ATOM 728 C C . LEU A 1 95 ? -0.012 2.051 11.051 1.00 55.53 95 LEU A C 1
ATOM 730 O O . LEU A 1 95 ? 0.067 1.233 10.142 1.00 55.53 95 LEU A O 1
ATOM 734 N N . LEU A 1 96 ? 0.580 3.244 10.974 1.00 49.81 96 LEU A N 1
ATOM 735 C CA . LEU A 1 96 ? 1.403 3.721 9.844 1.00 49.81 96 LEU A CA 1
ATOM 736 C C . LEU A 1 96 ? 2.806 3.065 9.782 1.00 49.81 96 LEU A C 1
ATOM 738 O O . LEU A 1 96 ? 3.800 3.706 9.448 1.00 49.81 96 LEU A O 1
ATOM 742 N N . GLY A 1 97 ? 2.934 1.799 10.187 1.00 49.62 97 GLY A N 1
ATOM 743 C CA . GLY A 1 97 ? 4.234 1.168 10.447 1.00 49.62 97 GLY A CA 1
ATOM 744 C C . GLY A 1 97 ? 4.793 0.363 9.274 1.00 49.62 97 GLY A C 1
ATOM 745 O O . GLY A 1 97 ? 5.860 0.668 8.741 1.00 49.62 97 GLY A O 1
ATOM 746 N N . ALA A 1 98 ? 4.093 -0.703 8.882 1.00 53.78 98 ALA A N 1
ATOM 747 C CA . ALA A 1 98 ? 4.632 -1.687 7.941 1.00 53.78 98 ALA A CA 1
ATOM 748 C C . ALA A 1 98 ? 4.650 -1.178 6.488 1.00 53.78 98 ALA A C 1
ATOM 750 O O . ALA A 1 98 ? 5.625 -1.403 5.768 1.00 53.78 98 ALA A O 1
ATOM 751 N N . SER A 1 99 ? 3.616 -0.431 6.085 1.00 59.53 99 SER A N 1
ATOM 752 C CA . SER A 1 99 ? 3.497 0.194 4.761 1.00 59.53 99 SER A CA 1
ATOM 753 C C . SER A 1 99 ? 4.650 1.165 4.498 1.00 59.53 99 SER A C 1
ATOM 755 O O . SER A 1 99 ? 5.295 1.096 3.454 1.00 59.53 99 SER A O 1
ATOM 757 N N . HIS A 1 100 ? 4.987 2.003 5.480 1.00 63.44 100 HIS A N 1
ATOM 758 C CA . HIS A 1 100 ? 6.064 2.988 5.383 1.00 63.44 100 HIS A CA 1
ATOM 759 C C . HIS A 1 100 ? 7.469 2.371 5.323 1.00 63.44 100 HIS A C 1
ATOM 761 O O . HIS A 1 100 ? 8.346 2.901 4.634 1.00 63.44 100 HIS A O 1
ATOM 767 N N . ILE A 1 101 ? 7.703 1.256 6.024 1.00 70.88 101 ILE A N 1
ATOM 768 C CA . ILE A 1 101 ? 8.979 0.530 5.950 1.00 70.88 101 ILE A CA 1
ATOM 769 C C . ILE A 1 101 ? 9.126 -0.119 4.576 1.00 70.88 101 ILE A C 1
ATOM 771 O O . ILE A 1 101 ? 10.134 0.106 3.906 1.00 70.88 101 ILE A O 1
ATOM 775 N N . LEU A 1 102 ? 8.114 -0.866 4.128 1.00 65.38 102 LEU A N 1
ATOM 776 C CA . LEU A 1 102 ? 8.143 -1.522 2.822 1.00 65.38 102 LEU A CA 1
ATOM 777 C C . LEU A 1 102 ? 8.251 -0.494 1.683 1.00 65.38 102 LEU A C 1
ATOM 779 O O . LEU A 1 102 ? 8.985 -0.711 0.722 1.00 65.38 102 LEU A O 1
ATOM 783 N N . TRP A 1 103 ? 7.608 0.665 1.844 1.00 71.94 103 TRP A N 1
ATOM 784 C CA . TRP A 1 103 ? 7.726 1.821 0.959 1.00 71.94 103 TRP A CA 1
ATOM 785 C C . TRP A 1 103 ? 9.160 2.345 0.853 1.00 71.94 103 TRP A C 1
ATOM 787 O O . TRP A 1 103 ? 9.694 2.491 -0.247 1.00 71.94 103 TRP A O 1
ATOM 797 N N . ASN A 1 104 ? 9.804 2.609 1.993 1.00 79.00 104 ASN A N 1
ATOM 798 C CA . ASN A 1 104 ? 11.179 3.102 2.010 1.00 79.00 104 ASN A CA 1
ATOM 799 C C . ASN A 1 104 ? 12.150 2.072 1.405 1.00 79.00 104 ASN A C 1
ATOM 801 O O . ASN A 1 104 ? 13.092 2.462 0.717 1.00 79.00 104 ASN A O 1
ATOM 805 N N . VAL A 1 105 ? 11.906 0.772 1.614 1.00 81.44 105 VAL A N 1
ATOM 806 C CA . VAL A 1 105 ? 12.696 -0.310 1.005 1.00 81.44 105 VAL A CA 1
ATOM 807 C C . VAL A 1 105 ? 12.505 -0.345 -0.514 1.00 81.44 105 VAL A C 1
ATOM 809 O O . VAL A 1 105 ? 13.494 -0.324 -1.243 1.00 81.44 105 VAL A O 1
ATOM 812 N N . ALA A 1 106 ? 11.263 -0.334 -1.007 1.00 75.19 106 ALA A N 1
ATOM 813 C CA . ALA A 1 106 ? 10.974 -0.339 -2.442 1.00 75.19 106 ALA A CA 1
ATOM 814 C C . ALA A 1 106 ? 11.579 0.881 -3.151 1.00 75.19 106 ALA A C 1
ATOM 816 O O . ALA A 1 106 ? 12.170 0.751 -4.222 1.00 75.19 106 ALA A O 1
ATOM 817 N N . GLN A 1 107 ? 11.499 2.056 -2.522 1.00 83.19 107 GLN A N 1
ATOM 818 C CA . GLN A 1 107 ? 12.124 3.269 -3.033 1.00 83.19 107 GLN A CA 1
ATOM 819 C C . GLN A 1 107 ? 13.654 3.148 -3.091 1.00 83.19 107 GLN A C 1
ATOM 821 O O . GLN A 1 107 ? 14.257 3.536 -4.089 1.00 83.19 107 GLN A O 1
ATOM 826 N N . ALA A 1 108 ? 14.291 2.624 -2.041 1.00 86.19 108 ALA A N 1
ATOM 827 C CA . ALA A 1 108 ? 15.742 2.457 -2.011 1.00 86.19 108 ALA A CA 1
ATOM 828 C C . ALA A 1 108 ? 16.228 1.512 -3.120 1.00 86.19 108 ALA A C 1
ATOM 830 O O . ALA A 1 108 ? 17.190 1.831 -3.816 1.00 86.19 108 ALA A O 1
ATOM 831 N N . VAL A 1 109 ? 15.522 0.397 -3.333 1.00 82.50 109 VAL A N 1
ATOM 832 C CA . VAL A 1 109 ? 15.800 -0.547 -4.427 1.00 82.50 109 VAL A CA 1
ATOM 833 C C . VAL A 1 109 ? 15.602 0.127 -5.787 1.00 82.50 109 VAL A C 1
ATOM 835 O O . VAL A 1 109 ? 16.476 0.038 -6.644 1.00 82.50 109 VAL A O 1
ATOM 838 N N . TYR A 1 110 ? 14.498 0.856 -5.980 1.00 84.69 110 TYR A N 1
ATOM 839 C CA . TYR A 1 110 ? 14.238 1.575 -7.229 1.00 84.69 110 TYR A CA 1
ATOM 840 C C . TYR A 1 110 ? 15.343 2.578 -7.565 1.00 84.69 110 TYR A C 1
ATOM 842 O O . TYR A 1 110 ? 15.824 2.598 -8.691 1.00 84.69 110 TYR A O 1
ATOM 850 N N . LEU A 1 111 ? 15.775 3.380 -6.589 1.00 86.44 111 LEU A N 1
ATOM 851 C CA . LEU A 1 111 ? 16.834 4.371 -6.783 1.00 86.44 111 LEU A CA 1
ATOM 852 C C . LEU A 1 111 ? 18.195 3.720 -7.046 1.00 86.44 111 LEU A C 1
ATOM 854 O O . LEU A 1 111 ? 18.936 4.210 -7.893 1.00 86.44 111 LEU A O 1
ATOM 858 N N . LEU A 1 112 ? 18.505 2.612 -6.366 1.00 86.44 112 LEU A N 1
ATOM 859 C CA . LEU A 1 112 ? 19.740 1.856 -6.584 1.00 86.44 112 LEU A CA 1
ATOM 860 C C . LEU A 1 112 ? 19.840 1.332 -8.022 1.00 86.44 112 LEU A C 1
ATOM 862 O O . LEU A 1 112 ? 20.910 1.381 -8.621 1.00 86.44 112 LEU A O 1
ATOM 866 N N . HIS A 1 113 ? 18.727 0.850 -8.575 1.00 86.19 113 HIS A N 1
ATOM 867 C CA . HIS A 1 113 ? 18.670 0.283 -9.923 1.00 86.19 113 HIS A CA 1
ATOM 868 C C . HIS A 1 113 ? 18.223 1.283 -10.992 1.00 86.19 113 HIS A C 1
ATOM 870 O O . HIS A 1 113 ? 18.053 0.902 -12.152 1.00 86.19 113 HIS A O 1
ATOM 876 N N . TYR A 1 114 ? 18.027 2.555 -10.631 1.00 89.81 114 TYR A N 1
ATOM 877 C CA . TYR A 1 114 ? 17.599 3.555 -11.600 1.00 89.81 114 TYR A CA 1
ATOM 878 C C . TYR A 1 114 ? 18.671 3.796 -12.660 1.00 89.81 114 TYR A C 1
ATOM 880 O O . TYR A 1 114 ? 18.320 3.893 -13.830 1.00 89.81 114 TYR A O 1
ATOM 888 N N . GLY A 1 115 ? 19.948 3.790 -12.258 1.00 89.88 115 GLY A N 1
ATOM 889 C CA . GLY A 1 115 ? 21.110 3.933 -13.139 1.00 89.88 115 GLY A CA 1
ATOM 890 C C . GLY A 1 115 ? 21.510 5.382 -13.422 1.00 89.88 115 GLY A C 1
ATOM 891 O O . GLY A 1 115 ? 20.883 6.333 -12.944 1.00 89.88 115 GLY A O 1
ATOM 892 N N . ASN A 1 116 ? 22.591 5.547 -14.179 1.00 89.06 116 ASN A N 1
ATOM 893 C CA . ASN A 1 116 ? 23.145 6.840 -14.564 1.00 89.06 116 ASN A CA 1
ATOM 894 C C . ASN A 1 116 ? 22.741 7.238 -15.991 1.00 89.06 116 ASN A C 1
ATOM 896 O O . ASN A 1 116 ? 23.378 6.831 -16.955 1.00 89.06 116 ASN A O 1
ATOM 900 N N . TYR A 1 117 ? 21.762 8.134 -16.120 1.00 86.25 117 TYR A N 1
ATOM 901 C CA . TYR A 1 117 ? 21.290 8.619 -17.424 1.00 86.25 117 TYR A CA 1
ATOM 902 C C . TYR A 1 117 ? 22.321 9.420 -18.240 1.0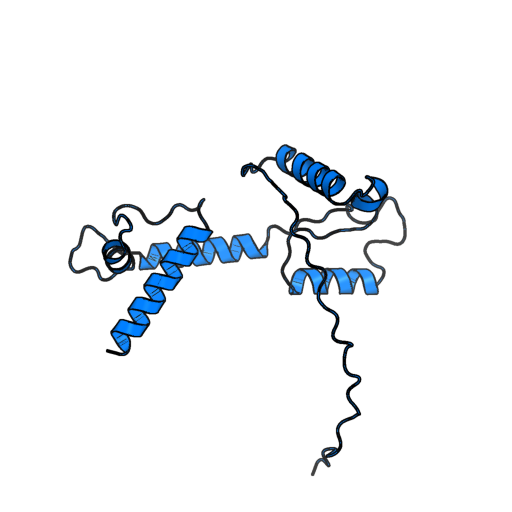0 86.25 117 TYR A C 1
ATOM 904 O O . TYR A 1 117 ? 22.106 9.665 -19.426 1.00 86.25 117 TYR A O 1
ATOM 912 N N . LEU A 1 118 ? 23.421 9.864 -17.622 1.00 89.50 118 LEU A N 1
ATOM 913 C CA . LEU A 1 118 ? 24.512 10.548 -18.326 1.00 89.50 118 LEU A CA 1
ATOM 914 C C . LEU A 1 118 ? 25.487 9.567 -18.991 1.00 89.50 118 LEU A C 1
ATOM 916 O O . LEU A 1 118 ? 26.309 9.991 -19.802 1.00 89.50 118 LEU A O 1
ATOM 920 N N . ASP A 1 119 ? 25.419 8.281 -18.646 1.00 89.12 119 ASP A N 1
ATOM 921 C CA . ASP A 1 119 ? 26.194 7.224 -19.285 1.00 89.12 119 ASP A CA 1
ATOM 922 C C . ASP A 1 119 ? 25.293 6.443 -20.244 1.00 89.12 119 ASP A C 1
ATOM 924 O O . ASP A 1 119 ? 24.400 5.710 -19.833 1.00 89.12 119 ASP A O 1
ATOM 928 N N . SER A 1 120 ? 25.541 6.578 -21.546 1.00 84.25 120 SER A N 1
ATOM 929 C CA . SER A 1 120 ? 24.765 5.889 -22.581 1.00 84.25 120 SER A CA 1
ATOM 930 C C . SER A 1 120 ? 24.905 4.364 -22.551 1.00 84.25 120 SER A C 1
ATOM 932 O O . SER A 1 120 ? 24.127 3.683 -23.212 1.00 84.25 120 SER A O 1
ATOM 934 N N . ASN A 1 121 ? 25.906 3.826 -21.847 1.00 86.31 121 ASN A N 1
ATOM 935 C CA . ASN A 1 121 ? 26.090 2.383 -21.676 1.00 86.31 121 ASN A CA 1
ATOM 936 C C . ASN A 1 121 ? 25.399 1.847 -20.415 1.00 86.31 121 ASN A C 1
ATOM 938 O O . ASN A 1 121 ? 25.370 0.633 -20.206 1.00 86.31 121 ASN A O 1
ATOM 942 N N . ASP A 1 122 ? 24.870 2.727 -19.564 1.00 87.81 122 ASP A N 1
ATOM 943 C CA . ASP A 1 122 ? 24.127 2.331 -18.378 1.00 87.81 122 ASP A CA 1
ATOM 944 C C . ASP A 1 122 ? 22.752 1.781 -18.787 1.00 87.81 122 ASP A C 1
ATOM 946 O O . ASP A 1 122 ? 21.940 2.456 -19.417 1.00 87.81 122 ASP A O 1
ATOM 950 N N . LEU A 1 123 ? 22.497 0.524 -18.419 1.00 83.31 123 LEU A N 1
ATOM 951 C CA . LEU A 1 123 ? 21.252 -0.198 -18.706 1.00 83.31 123 LEU A CA 1
ATOM 952 C C . LEU A 1 123 ? 20.278 -0.171 -17.517 1.00 83.31 123 LEU A C 1
ATOM 954 O O . LEU A 1 123 ? 19.477 -1.091 -17.335 1.00 83.31 123 LEU A O 1
ATOM 958 N N . GLY A 1 124 ? 20.378 0.845 -16.661 1.00 88.56 124 GLY A N 1
ATOM 959 C CA . GLY A 1 124 ? 19.491 1.034 -15.525 1.00 88.56 124 GLY A CA 1
ATOM 960 C C . GLY A 1 124 ? 18.044 1.290 -15.938 1.00 88.56 124 GLY A C 1
ATOM 961 O O . GLY A 1 124 ? 17.708 1.476 -17.111 1.00 88.56 124 GLY A O 1
ATOM 962 N N . ALA A 1 125 ? 17.152 1.324 -14.947 1.00 88.69 125 ALA A N 1
ATOM 963 C CA . ALA A 1 125 ? 15.722 1.501 -15.187 1.00 88.69 125 ALA A CA 1
ATOM 964 C C . ALA A 1 125 ? 15.393 2.788 -15.969 1.00 88.69 125 ALA A C 1
ATOM 966 O O . ALA A 1 125 ? 14.388 2.806 -16.683 1.00 88.69 125 ALA A O 1
ATOM 967 N N . TRP A 1 126 ? 16.228 3.833 -15.875 1.00 90.94 126 TRP A N 1
ATOM 968 C CA . TRP A 1 126 ? 16.074 5.069 -16.646 1.00 90.94 126 TRP A CA 1
ATOM 969 C C . TRP A 1 126 ? 15.984 4.798 -18.153 1.00 90.94 126 TRP A C 1
ATOM 971 O O . TRP A 1 126 ? 15.170 5.429 -18.820 1.00 90.94 126 TRP A O 1
ATOM 981 N N . HIS A 1 127 ? 16.755 3.842 -18.680 1.00 88.94 127 HIS A N 1
ATOM 982 C CA . HIS A 1 127 ? 16.853 3.578 -20.114 1.00 88.94 127 HIS A CA 1
ATOM 983 C C . HIS A 1 127 ? 15.525 3.039 -20.664 1.00 88.94 127 HIS A C 1
ATOM 985 O O . HIS A 1 127 ? 14.966 3.559 -21.632 1.00 88.94 127 HIS A O 1
ATOM 991 N N . THR A 1 128 ? 14.958 2.043 -19.981 1.00 88.06 128 THR A N 1
ATOM 992 C CA . THR A 1 128 ? 13.641 1.482 -20.311 1.00 88.06 128 THR A CA 1
ATOM 993 C C . THR A 1 128 ? 12.533 2.515 -20.145 1.00 88.06 128 THR A C 1
ATOM 995 O O . THR A 1 128 ? 11.667 2.654 -21.006 1.00 88.06 128 THR A O 1
ATOM 998 N N . LEU A 1 129 ? 12.542 3.259 -19.040 1.00 88.00 129 LEU A N 1
ATOM 999 C CA . LEU A 1 129 ? 11.506 4.249 -18.757 1.00 88.00 129 LEU A CA 1
ATOM 1000 C C . LEU A 1 129 ? 11.546 5.408 -19.757 1.00 88.00 129 LEU A C 1
ATOM 1002 O O . LEU A 1 129 ? 10.490 5.879 -20.180 1.00 88.00 129 LEU A O 1
ATOM 1006 N N . HIS A 1 130 ? 12.739 5.798 -20.203 1.00 88.81 130 HIS A N 1
ATOM 1007 C CA . HIS A 1 130 ? 12.922 6.788 -21.255 1.00 88.81 130 HIS A CA 1
ATOM 1008 C C . HIS A 1 130 ? 12.312 6.343 -22.582 1.00 88.81 130 HIS A C 1
ATOM 1010 O O . HIS A 1 130 ? 11.558 7.100 -23.193 1.00 88.81 130 HIS A O 1
ATOM 1016 N N . ALA A 1 131 ? 12.531 5.086 -22.977 1.00 87.00 131 ALA A N 1
ATOM 1017 C CA . ALA A 1 131 ? 11.893 4.512 -24.161 1.00 87.00 131 ALA A CA 1
ATOM 1018 C C . ALA A 1 131 ? 10.353 4.499 -24.064 1.00 87.00 131 ALA A C 1
ATOM 1020 O O . ALA A 1 131 ? 9.663 4.572 -25.079 1.00 87.00 131 ALA A O 1
ATOM 1021 N N . LEU A 1 132 ? 9.806 4.455 -22.845 1.00 84.81 132 LEU A N 1
ATOM 1022 C CA . LEU A 1 132 ? 8.368 4.508 -22.561 1.00 84.81 132 LEU A CA 1
ATOM 1023 C C . LEU A 1 132 ? 7.826 5.938 -22.362 1.00 84.81 132 LEU A C 1
ATOM 1025 O O . LEU A 1 132 ? 6.667 6.100 -21.974 1.00 84.81 132 LEU A O 1
ATOM 1029 N N . GLY A 1 133 ? 8.634 6.969 -22.627 1.00 85.56 133 GLY A N 1
ATOM 1030 C CA . GLY A 1 133 ? 8.234 8.378 -22.571 1.00 85.56 133 GLY A CA 1
ATOM 1031 C C . GLY A 1 133 ? 8.364 9.042 -21.197 1.00 85.56 133 GLY A C 1
ATOM 1032 O O . GLY A 1 133 ? 7.831 10.134 -20.999 1.00 85.56 133 GLY A O 1
ATOM 1033 N N . VAL A 1 134 ? 9.055 8.417 -20.240 1.00 84.38 134 VAL A N 1
ATOM 1034 C CA . VAL A 1 134 ? 9.341 9.010 -18.923 1.00 84.38 134 VAL A CA 1
ATOM 1035 C C . VAL A 1 134 ? 10.674 9.777 -18.976 1.00 84.38 134 VAL A C 1
ATOM 1037 O O . VAL A 1 134 ? 11.662 9.246 -19.481 1.00 84.38 134 VAL A O 1
ATOM 1040 N N . PRO A 1 135 ? 10.764 11.014 -18.455 1.00 85.25 135 PRO A N 1
ATOM 1041 C CA . PRO A 1 135 ? 12.028 11.751 -18.410 1.00 85.25 135 PRO A CA 1
ATOM 1042 C C . PRO A 1 135 ? 13.120 11.004 -17.631 1.00 85.25 135 PRO A C 1
ATOM 1044 O O . PRO A 1 135 ? 12.893 10.551 -16.511 1.00 85.25 135 PRO A O 1
ATOM 1047 N N . ALA A 1 136 ? 14.320 10.907 -18.208 1.00 83.94 136 ALA A N 1
ATOM 1048 C CA . ALA A 1 136 ? 15.419 10.142 -17.623 1.00 83.94 136 ALA A CA 1
ATOM 1049 C C . ALA A 1 136 ? 16.093 10.857 -16.438 1.00 83.94 136 ALA A C 1
ATOM 1051 O O . ALA A 1 136 ? 16.570 10.191 -15.523 1.00 83.94 136 ALA A O 1
ATOM 1052 N N . GLU A 1 137 ? 16.103 12.198 -16.414 1.00 81.25 137 GLU A N 1
ATOM 1053 C CA . GLU A 1 137 ? 16.942 12.968 -15.478 1.00 81.25 137 GLU A CA 1
ATOM 1054 C C . GLU A 1 137 ? 16.507 12.852 -14.016 1.00 81.25 137 GLU A C 1
ATOM 1056 O O . GLU A 1 137 ? 17.302 13.110 -13.106 1.00 81.25 137 GLU A O 1
ATOM 1061 N N . LYS A 1 138 ? 15.238 12.507 -13.768 1.00 73.62 138 LYS A N 1
ATOM 1062 C CA . LYS A 1 138 ? 14.710 12.370 -12.413 1.00 73.62 138 LYS A CA 1
ATOM 1063 C C . LYS A 1 138 ? 13.875 11.106 -12.255 1.00 73.62 138 LYS A C 1
ATOM 1065 O O . LYS A 1 138 ? 12.790 11.034 -12.833 1.00 73.62 138 LYS A O 1
ATOM 1070 N N . PRO A 1 139 ? 14.299 10.168 -11.388 1.00 75.06 139 PRO A N 1
ATOM 1071 C CA . PRO A 1 139 ? 13.398 9.129 -10.928 1.00 75.06 139 PRO A CA 1
ATOM 1072 C C . PRO A 1 139 ? 12.169 9.758 -10.266 1.00 75.06 139 PRO A C 1
ATOM 1074 O O . PRO A 1 139 ? 12.252 10.813 -9.626 1.00 75.06 139 PRO A O 1
ATOM 1077 N N . THR A 1 140 ? 11.025 9.091 -10.418 1.00 75.12 140 THR A N 1
ATOM 1078 C CA . THR A 1 140 ? 9.750 9.487 -9.816 1.00 75.12 140 THR A CA 1
ATOM 1079 C C . THR A 1 140 ? 9.913 9.882 -8.351 1.00 75.12 140 THR A C 1
ATOM 1081 O O . THR A 1 140 ? 10.601 9.217 -7.573 1.00 75.12 140 THR A O 1
ATOM 1084 N N . THR A 1 141 ? 9.275 10.989 -7.967 1.00 69.25 141 THR A N 1
ATOM 1085 C CA . THR A 1 141 ? 9.411 11.532 -6.614 1.00 69.25 141 THR A CA 1
ATOM 1086 C C . THR A 1 141 ? 8.833 10.584 -5.561 1.00 69.25 141 THR A C 1
ATOM 1088 O O . THR A 1 141 ? 7.835 9.909 -5.803 1.00 69.25 141 THR A O 1
ATOM 1091 N N . LYS A 1 142 ? 9.381 10.632 -4.336 1.00 65.31 142 LYS A N 1
ATOM 1092 C CA . LYS A 1 142 ? 8.862 9.910 -3.154 1.00 65.31 142 LYS A CA 1
ATOM 1093 C C . LYS A 1 142 ? 7.372 10.168 -2.867 1.00 65.31 142 LYS A C 1
ATOM 1095 O O . LYS A 1 142 ? 6.768 9.461 -2.075 1.00 65.31 142 LYS A O 1
ATOM 1100 N N . LYS A 1 143 ? 6.794 11.231 -3.422 1.00 68.94 143 LYS A N 1
ATOM 1101 C CA . LYS A 1 143 ? 5.407 11.614 -3.155 1.00 68.94 143 LYS A CA 1
ATOM 1102 C C . LYS A 1 143 ? 4.411 10.933 -4.097 1.00 68.94 143 LYS A C 1
ATOM 1104 O O . LYS A 1 143 ? 3.229 10.933 -3.783 1.00 68.94 143 LYS A O 1
ATOM 1109 N N . ASP A 1 144 ? 4.870 10.350 -5.207 1.00 76.38 144 ASP A N 1
ATOM 1110 C CA . ASP A 1 144 ? 4.004 9.737 -6.219 1.00 76.38 144 ASP A CA 1
ATOM 1111 C C . ASP A 1 144 ? 4.198 8.212 -6.284 1.00 76.38 144 ASP A C 1
ATOM 1113 O O . ASP A 1 144 ? 4.978 7.662 -7.066 1.00 76.38 144 ASP A O 1
ATOM 1117 N N . PHE A 1 145 ? 3.479 7.540 -5.385 1.00 69.12 145 PHE A N 1
ATOM 1118 C CA . PHE A 1 145 ? 3.545 6.102 -5.123 1.00 69.12 145 PHE A CA 1
ATOM 1119 C C . PHE A 1 145 ? 3.071 5.268 -6.307 1.00 69.12 145 PHE A C 1
ATOM 1121 O O . PHE A 1 145 ? 3.726 4.303 -6.710 1.00 69.12 145 PHE A O 1
ATOM 1128 N N . THR A 1 146 ? 1.943 5.672 -6.881 1.00 75.81 146 THR A N 1
ATOM 1129 C CA . THR A 1 146 ? 1.311 5.000 -8.014 1.00 75.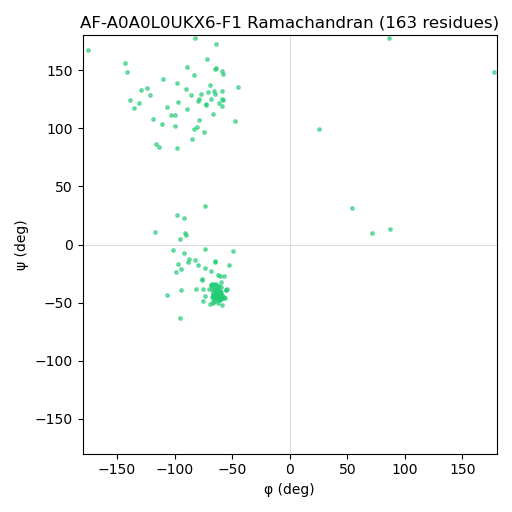81 146 THR A CA 1
ATOM 1130 C C . THR A 1 146 ? 2.226 5.021 -9.229 1.00 75.81 146 THR A C 1
ATOM 1132 O O . THR A 1 146 ? 2.410 3.996 -9.893 1.00 75.81 146 THR A O 1
ATOM 1135 N N . LEU A 1 147 ? 2.855 6.167 -9.498 1.00 81.06 147 LEU A N 1
ATOM 1136 C CA . LEU A 1 147 ? 3.773 6.301 -10.618 1.00 81.06 147 LEU A CA 1
ATOM 1137 C C . LEU A 1 147 ? 5.075 5.518 -10.390 1.00 81.06 147 LEU A C 1
ATOM 1139 O O . LEU A 1 147 ? 5.565 4.879 -11.319 1.00 81.06 147 LEU A O 1
ATOM 1143 N N . MET A 1 148 ? 5.613 5.494 -9.164 1.00 83.44 148 MET A N 1
ATOM 1144 C CA . MET A 1 148 ? 6.808 4.702 -8.842 1.00 83.44 148 MET A CA 1
ATOM 1145 C C . MET A 1 148 ? 6.567 3.196 -9.043 1.00 83.44 148 MET A C 1
ATOM 1147 O O . MET A 1 148 ? 7.383 2.528 -9.675 1.00 83.44 148 MET A O 1
ATOM 1151 N N . LEU A 1 149 ? 5.433 2.665 -8.567 1.00 80.56 149 LEU A N 1
ATOM 1152 C CA . LEU A 1 149 ? 5.058 1.256 -8.757 1.00 80.56 149 LEU A CA 1
ATOM 1153 C C . LEU A 1 149 ? 4.830 0.906 -10.230 1.00 80.56 149 LEU A C 1
ATOM 1155 O O . LEU A 1 149 ? 5.276 -0.143 -10.695 1.00 80.56 149 LEU A O 1
ATOM 1159 N N . THR A 1 150 ? 4.173 1.798 -10.972 1.00 84.56 150 THR A N 1
ATOM 1160 C CA . THR A 1 150 ? 3.958 1.626 -12.414 1.00 84.56 150 THR A CA 1
ATOM 1161 C C . THR A 1 150 ? 5.290 1.538 -13.155 1.00 84.56 150 THR A C 1
ATOM 1163 O O . THR A 1 150 ? 5.475 0.657 -13.992 1.00 84.56 150 THR A O 1
ATOM 1166 N N . ASN A 1 151 ? 6.240 2.412 -12.820 1.00 87.12 151 ASN A N 1
ATOM 1167 C CA . ASN A 1 151 ? 7.562 2.427 -13.435 1.00 87.12 151 ASN A CA 1
ATOM 1168 C C . ASN A 1 151 ? 8.373 1.177 -13.079 1.00 87.12 151 ASN A C 1
ATOM 1170 O O . ASN A 1 151 ? 8.923 0.543 -13.973 1.00 87.12 151 ASN A O 1
ATOM 1174 N N . LEU A 1 152 ? 8.386 0.771 -11.806 1.00 84.25 152 LEU A N 1
ATOM 1175 C CA . LEU A 1 152 ? 9.022 -0.476 -11.369 1.00 84.25 152 LEU A CA 1
ATOM 1176 C C . LEU A 1 152 ? 8.477 -1.696 -12.119 1.00 84.25 152 LEU A C 1
ATOM 1178 O O . LEU A 1 152 ? 9.254 -2.519 -12.595 1.00 84.25 152 LEU A O 1
ATOM 1182 N N . THR A 1 153 ? 7.152 -1.785 -12.254 1.00 85.19 153 THR A N 1
ATOM 1183 C CA . THR A 1 153 ? 6.487 -2.897 -12.947 1.00 85.19 153 THR A CA 1
ATOM 1184 C C . THR A 1 153 ? 6.893 -2.937 -14.416 1.00 85.19 153 THR A C 1
ATOM 1186 O O . THR A 1 153 ? 7.380 -3.960 -14.885 1.00 85.19 153 THR A O 1
ATOM 1189 N N . LYS A 1 154 ? 6.799 -1.800 -15.116 1.00 85.81 154 LYS A N 1
ATOM 1190 C CA . LYS A 1 154 ? 7.189 -1.685 -16.528 1.00 85.81 154 LYS A CA 1
ATOM 1191 C C . LYS A 1 154 ? 8.658 -2.030 -16.760 1.00 85.81 154 LYS A C 1
ATOM 1193 O O . LYS A 1 154 ? 8.974 -2.748 -17.704 1.00 85.81 154 LYS A O 1
ATOM 1198 N N . SER A 1 155 ? 9.553 -1.544 -15.900 1.00 85.38 155 SER A N 1
ATOM 1199 C CA . SER A 1 155 ? 10.977 -1.866 -15.993 1.00 85.38 155 SER A CA 1
ATOM 1200 C C . SER A 1 155 ? 11.226 -3.356 -15.793 1.00 85.38 155 SER A C 1
ATOM 1202 O O . SER A 1 155 ? 11.988 -3.948 -16.550 1.00 85.38 155 SER A O 1
ATOM 1204 N N . HIS A 1 156 ? 10.553 -3.979 -14.824 1.00 84.06 156 HIS A N 1
ATOM 1205 C CA . HIS A 1 156 ? 10.696 -5.406 -14.562 1.00 84.06 156 HIS A CA 1
ATOM 1206 C C . HIS A 1 156 ? 10.146 -6.274 -15.703 1.00 84.06 156 HIS A C 1
ATOM 1208 O O . HIS A 1 156 ? 10.823 -7.199 -16.145 1.00 84.06 156 HIS A O 1
ATOM 1214 N N . GLU A 1 157 ? 8.959 -5.952 -16.224 1.00 84.81 157 GLU A N 1
ATOM 1215 C CA . GLU A 1 157 ? 8.362 -6.629 -17.382 1.00 84.81 157 GLU A CA 1
ATOM 1216 C C . GLU A 1 157 ? 9.264 -6.538 -18.617 1.00 84.81 157 GLU A C 1
ATOM 1218 O O . GLU A 1 157 ? 9.493 -7.543 -19.289 1.00 84.81 157 GLU A O 1
ATOM 1223 N N . ALA A 1 158 ? 9.833 -5.360 -18.885 1.00 84.44 158 ALA A N 1
ATOM 1224 C CA . ALA A 1 158 ? 10.771 -5.167 -19.983 1.00 84.44 158 ALA A CA 1
ATOM 1225 C C . ALA A 1 158 ? 12.064 -5.974 -19.794 1.00 84.44 158 ALA A C 1
ATOM 1227 O O . ALA A 1 158 ? 12.542 -6.576 -20.752 1.00 84.44 158 ALA A O 1
ATOM 1228 N N . SER A 1 159 ? 12.616 -6.034 -18.574 1.00 81.19 159 SER A N 1
ATOM 1229 C CA . SER A 1 159 ? 13.785 -6.871 -18.276 1.00 81.19 159 SER A CA 1
ATOM 1230 C C . SER A 1 159 ? 13.491 -8.356 -18.486 1.00 81.19 159 SER A C 1
ATOM 1232 O O . SER A 1 159 ? 14.305 -9.053 -19.082 1.00 81.19 159 SER A O 1
ATOM 1234 N N . ILE A 1 160 ? 12.324 -8.840 -18.045 1.00 80.88 160 ILE A N 1
ATOM 1235 C CA . ILE A 1 160 ? 11.900 -10.226 -18.281 1.00 80.88 160 ILE A CA 1
ATOM 1236 C C . ILE A 1 160 ? 11.783 -10.492 -19.782 1.00 80.88 160 ILE A C 1
ATOM 1238 O O . ILE A 1 160 ? 12.323 -11.484 -20.261 1.00 80.88 160 ILE A O 1
ATOM 1242 N N . LEU A 1 161 ? 11.116 -9.609 -20.528 1.00 82.94 161 LEU A N 1
ATOM 1243 C CA . LEU A 1 161 ? 10.958 -9.758 -21.973 1.00 82.94 161 LEU A CA 1
ATOM 1244 C C . LEU A 1 161 ? 12.314 -9.777 -22.688 1.00 82.94 161 LEU A C 1
ATOM 1246 O O . LEU A 1 161 ? 12.532 -10.637 -23.532 1.00 82.94 161 LEU A O 1
ATOM 1250 N N . TYR A 1 162 ? 13.232 -8.883 -22.314 1.00 79.50 162 TYR A N 1
ATOM 1251 C CA . TYR A 1 162 ? 14.599 -8.859 -22.836 1.00 79.50 162 TYR A CA 1
ATOM 1252 C C . TYR A 1 162 ? 15.361 -10.159 -22.547 1.00 79.50 162 TYR A C 1
ATOM 1254 O O . TYR A 1 162 ? 16.130 -10.609 -23.380 1.00 79.50 162 TYR A O 1
ATOM 1262 N N . CYS A 1 163 ? 15.150 -10.782 -21.385 1.00 77.25 163 CYS A N 1
ATOM 1263 C CA . CYS A 1 163 ? 15.762 -12.071 -21.062 1.00 77.25 163 CYS A CA 1
ATOM 1264 C C . CYS A 1 163 ? 15.139 -13.262 -21.810 1.0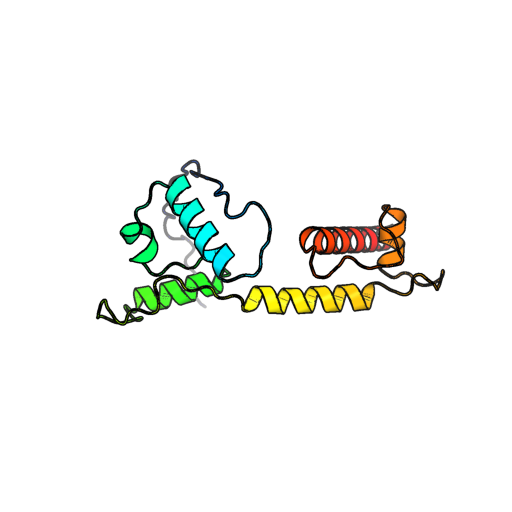0 77.25 163 CYS A C 1
ATOM 1266 O O . CYS A 1 163 ? 15.753 -14.328 -21.854 1.00 77.25 163 CYS A O 1
ATOM 1268 N N . LEU A 1 164 ? 13.914 -13.121 -22.321 1.00 82.06 164 LEU A N 1
ATOM 1269 C CA . LEU A 1 164 ? 13.183 -14.183 -23.018 1.00 82.06 164 LEU A CA 1
ATOM 1270 C C . LEU A 1 164 ? 13.341 -14.138 -24.545 1.00 82.06 164 LEU A C 1
ATOM 1272 O O . LEU A 1 164 ? 13.074 -15.153 -25.191 1.00 82.06 164 LEU A O 1
ATOM 1276 N N . LEU A 1 165 ? 13.716 -12.986 -25.104 1.00 78.75 165 LEU A N 1
ATOM 1277 C CA . LEU A 1 165 ? 13.962 -12.763 -26.534 1.00 78.75 165 LEU A CA 1
ATOM 1278 C C . LEU A 1 165 ? 15.451 -12.899 -26.868 1.00 78.75 165 LEU A C 1
ATOM 1280 O O . LEU A 1 165 ? 15.736 -13.410 -27.974 1.00 78.75 165 LEU A O 1
#

Solvent-accessible surface area (backbone atoms only — not comparable to full-atom values): 10394 Å² total; per-residue (Å²): 135,86,86,75,82,88,72,77,78,86,78,82,77,79,82,90,66,86,80,88,80,78,88,79,73,57,70,94,68,96,60,95,45,78,65,48,55,52,52,24,52,52,40,46,28,68,76,70,70,49,49,70,64,73,61,53,65,49,72,42,74,86,44,70,56,72,69,52,53,52,51,51,50,51,30,56,74,68,57,50,74,48,96,46,89,91,62,39,71,58,32,66,48,74,56,82,53,65,66,55,51,54,47,54,50,54,50,51,54,49,61,70,47,27,55,51,76,89,42,90,85,46,83,22,42,31,53,55,37,35,79,72,74,41,73,49,92,55,78,73,55,94,85,42,61,69,60,42,52,52,50,53,50,52,39,50,54,52,52,52,50,63,75,74,106